Protein AF-A0A820LEJ4-F1 (afdb_monomer)

pLDDT: mean 74.64, std 19.65, range [33.03, 95.44]

Secondary structure (DSSP, 8-state):
-EEESSHHHHHHHHHH-TT---EEEEESSSS-EEEESSHHHHHHHHHHHHTS-TTS-TT--EEEEE----SS-----------S-------------TTSS------TT--

Solvent-accessible surface area (backbone atoms only — not comparable to full-atom values): 7349 Å² total; per-residue (Å²): 110,48,82,23,80,51,65,67,56,46,49,56,55,50,66,76,43,78,87,57,38,36,30,31,47,28,41,75,68,77,85,47,70,46,80,26,74,34,56,68,53,40,51,53,50,50,47,38,44,73,74,68,29,76,80,74,45,90,89,60,43,32,35,47,31,82,37,72,98,64,89,84,68,88,80,84,83,87,79,89,83,74,95,71,82,81,71,96,71,82,74,78,88,76,72,87,50,95,91,44,101,69,83,86,73,84,65,92,79,80,121

Mean predicted aligned error: 12.72 Å

Radius of gyration: 18.81 Å; Cα contacts (8 Å, |Δi|>4): 125; chains: 1; bounding box: 36×31×53 Å

Foldseek 3Di:
DDKAQALVVVVVVCVVPVPQAWKWKAWPDDGDIDIGRGPVSVSVVRCCCQPVVPVPDHRTIIDMDRGDPPPDDDDDDDDDDDPPPDDDDPDPPFDDDPVDPDRDDDPPPPD

Nearest PDB structures (foldseek):
  5vyz-assembly1_B  TM=6.455E-01  e=4.074E+00  Lactococcus lactis
  2mqp-assembly1_A  TM=2.242E-01  e=4.927E+00  Rattus norvegicus

Structure (mmCIF, N/CA/C/O backbone):
data_AF-A0A820LEJ4-F1
#
_entry.id   AF-A0A820LEJ4-F1
#
loop_
_atom_site.group_PDB
_atom_site.id
_atom_site.type_symbol
_atom_site.label_atom_id
_atom_site.label_alt_id
_atom_site.label_comp_id
_atom_site.label_asym_id
_atom_site.label_entity_id
_atom_site.label_seq_id
_atom_site.pdbx_PDB_ins_code
_atom_site.Cartn_x
_atom_site.Cartn_y
_atom_site.Cartn_z
_atom_site.occupancy
_atom_site.B_iso_or_equiv
_atom_site.auth_seq_id
_atom_site.auth_comp_id
_atom_site.auth_asym_id
_atom_site.auth_atom_id
_atom_site.pdbx_PDB_model_num
ATOM 1 N N . TRP A 1 1 ? 0.822 8.428 -3.373 1.00 87.94 1 TRP A N 1
ATOM 2 C CA . TRP A 1 1 ? 1.461 7.378 -2.568 1.00 87.94 1 TRP A CA 1
ATOM 3 C C . TRP A 1 1 ? 2.470 8.033 -1.635 1.00 87.94 1 TRP A C 1
ATOM 5 O O . TRP A 1 1 ? 2.851 9.173 -1.892 1.00 87.94 1 TRP A O 1
ATOM 15 N N . ILE A 1 2 ? 2.869 7.353 -0.565 1.00 93.50 2 ILE A N 1
ATOM 16 C CA . ILE A 1 2 ? 3.952 7.746 0.345 1.00 93.50 2 ILE A CA 1
ATOM 17 C C . ILE A 1 2 ? 4.766 6.497 0.701 1.00 93.50 2 ILE A C 1
ATOM 19 O O . ILE A 1 2 ? 4.202 5.407 0.768 1.00 93.50 2 ILE A O 1
ATOM 23 N N . ASN A 1 3 ? 6.075 6.647 0.900 1.00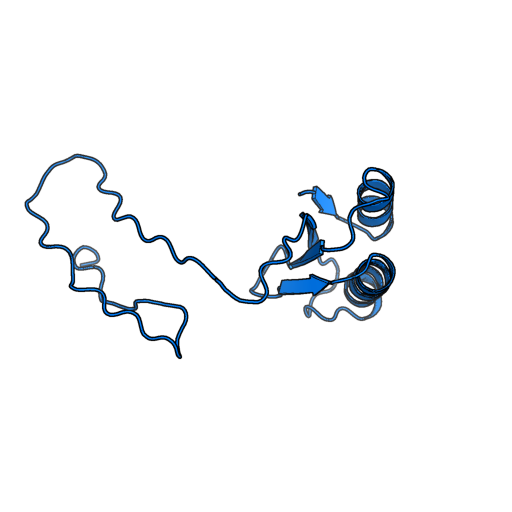 93.56 3 ASN A N 1
ATOM 24 C CA . ASN A 1 3 ? 6.914 5.611 1.501 1.00 93.56 3 ASN A CA 1
ATOM 25 C C . ASN A 1 3 ? 6.937 5.823 3.023 1.00 93.56 3 ASN A C 1
ATOM 27 O O . ASN A 1 3 ? 7.362 6.885 3.475 1.00 93.56 3 ASN A O 1
ATOM 31 N N . CYS A 1 4 ? 6.469 4.842 3.784 1.00 93.31 4 CYS A N 1
ATOM 32 C CA . CYS A 1 4 ? 6.361 4.869 5.237 1.00 93.31 4 CYS A CA 1
ATOM 33 C C . CYS A 1 4 ? 7.492 4.049 5.855 1.00 93.31 4 CYS A C 1
ATOM 35 O O . CYS A 1 4 ? 7.673 2.871 5.523 1.00 93.31 4 CYS A O 1
ATOM 37 N N . LEU A 1 5 ? 8.233 4.669 6.774 1.00 92.69 5 LEU A N 1
ATOM 38 C CA . LEU A 1 5 ? 9.285 3.998 7.539 1.00 92.69 5 LEU A CA 1
ATOM 39 C C . LEU A 1 5 ? 8.739 3.375 8.829 1.00 92.69 5 LEU A C 1
ATOM 41 O O . LEU A 1 5 ? 9.368 2.488 9.398 1.00 92.69 5 LEU A O 1
ATOM 45 N N . ASN A 1 6 ? 7.585 3.858 9.284 1.00 92.94 6 ASN A N 1
ATOM 46 C CA . ASN A 1 6 ? 6.888 3.418 10.485 1.00 92.94 6 ASN A CA 1
ATOM 47 C C . ASN A 1 6 ? 5.366 3.621 10.336 1.00 92.94 6 ASN A C 1
ATOM 49 O O . ASN A 1 6 ? 4.879 4.144 9.329 1.00 92.94 6 ASN A O 1
ATOM 53 N N . GLU A 1 7 ? 4.618 3.204 11.358 1.00 93.31 7 GLU A N 1
ATOM 54 C CA . GLU A 1 7 ? 3.159 3.341 11.427 1.00 93.31 7 GLU A CA 1
ATOM 55 C C . GLU A 1 7 ? 2.698 4.810 11.454 1.00 93.31 7 GLU A C 1
ATOM 57 O O . GLU A 1 7 ? 1.728 5.161 10.784 1.00 93.31 7 GLU A O 1
ATOM 62 N N . GLU A 1 8 ? 3.424 5.697 12.143 1.00 94.56 8 GLU A N 1
ATOM 63 C CA . GLU A 1 8 ? 3.054 7.113 12.293 1.00 94.56 8 GLU A CA 1
ATOM 64 C C . GLU A 1 8 ? 3.042 7.859 10.946 1.00 94.56 8 GLU A C 1
ATOM 66 O O . GLU A 1 8 ? 2.149 8.672 10.681 1.00 94.56 8 GLU A O 1
ATOM 71 N N . ASP A 1 9 ? 4.002 7.566 10.063 1.00 94.88 9 ASP A N 1
ATOM 72 C CA . ASP A 1 9 ? 4.048 8.114 8.703 1.00 94.88 9 ASP A CA 1
ATOM 73 C C . ASP A 1 9 ? 2.784 7.746 7.918 1.00 94.88 9 ASP A C 1
ATOM 75 O O . ASP A 1 9 ? 2.192 8.583 7.223 1.00 94.88 9 ASP A O 1
ATOM 79 N N . ALA A 1 10 ? 2.361 6.486 8.039 1.00 93.81 10 ALA A N 1
ATOM 80 C CA . ALA A 1 10 ? 1.180 5.974 7.370 1.00 93.81 10 ALA A CA 1
ATOM 81 C C . ALA A 1 10 ? -0.092 6.607 7.947 1.00 93.81 10 ALA A C 1
ATOM 83 O O . ALA A 1 10 ? -0.936 7.083 7.188 1.00 93.81 10 ALA A O 1
ATOM 84 N N . GLU A 1 11 ? -0.212 6.715 9.273 1.00 94.06 11 GLU A N 1
ATOM 85 C CA . GLU A 1 11 ? -1.359 7.360 9.916 1.00 94.06 11 GLU A CA 1
ATOM 86 C C . GLU A 1 11 ? -1.504 8.833 9.526 1.00 94.06 11 GLU A C 1
ATOM 88 O O . GLU A 1 11 ? -2.604 9.275 9.178 1.00 94.06 11 GLU A O 1
ATOM 93 N N . LYS A 1 12 ? -0.405 9.600 9.519 1.00 95.44 12 LYS A N 1
ATOM 94 C CA . LYS A 1 12 ? -0.403 10.997 9.048 1.00 95.44 12 LYS A CA 1
ATOM 95 C C . LYS A 1 12 ? -0.921 11.097 7.618 1.00 95.44 12 LYS A C 1
ATOM 97 O O . LYS A 1 12 ? -1.711 11.992 7.308 1.00 95.44 12 LYS A O 1
ATOM 102 N N . PHE A 1 13 ? -0.511 10.170 6.755 1.00 94.69 13 PHE A N 1
ATOM 103 C CA . PHE A 1 13 ? -0.967 10.133 5.374 1.00 94.69 13 PHE A CA 1
ATOM 104 C C . PHE A 1 13 ? -2.455 9.783 5.261 1.00 94.69 13 PHE A C 1
ATOM 106 O O . PHE A 1 13 ? -3.186 10.501 4.582 1.00 94.69 13 PHE A O 1
ATOM 113 N N . LEU A 1 14 ? -2.941 8.772 5.988 1.00 94.00 14 LEU A N 1
ATOM 114 C CA . LEU A 1 14 ? -4.369 8.443 6.036 1.00 94.00 14 LEU A CA 1
ATOM 115 C C . LEU A 1 14 ? -5.199 9.624 6.560 1.00 94.00 14 LEU A C 1
ATOM 117 O O . LEU A 1 14 ? -6.295 9.895 6.071 1.00 94.00 14 LEU A O 1
ATOM 121 N N . ASN A 1 15 ? -4.716 10.344 7.577 1.00 94.56 15 ASN A N 1
ATOM 122 C CA . ASN A 1 15 ? -5.400 11.501 8.176 1.00 94.56 15 ASN A CA 1
ATOM 123 C C . ASN A 1 15 ? -5.540 12.682 7.207 1.00 94.56 15 ASN A C 1
ATOM 125 O O . ASN A 1 15 ? -6.496 13.445 7.319 1.00 94.56 15 ASN A O 1
ATOM 129 N N . LYS A 1 16 ? -4.656 12.798 6.211 1.00 94.94 16 LYS A N 1
ATOM 130 C CA . LYS A 1 16 ? -4.773 13.802 5.145 1.00 94.94 16 LYS A CA 1
ATOM 131 C C . LYS A 1 16 ? -5.961 13.546 4.206 1.00 94.94 16 LYS A C 1
ATOM 133 O O . LYS A 1 16 ? -6.453 14.488 3.588 1.00 94.94 16 LYS A O 1
ATOM 138 N N . TYR A 1 17 ? -6.432 12.301 4.116 1.00 92.12 17 TYR A N 1
ATOM 139 C CA . TYR A 1 17 ? -7.509 11.878 3.216 1.00 92.12 17 TYR A CA 1
ATOM 140 C C . TYR A 1 17 ? -8.610 11.137 3.998 1.00 92.12 17 TYR A C 1
ATOM 142 O O . TYR A 1 17 ? -8.723 9.914 3.910 1.00 92.12 17 TYR A O 1
ATOM 150 N N . PRO A 1 18 ? -9.429 11.850 4.796 1.00 88.31 18 PRO A N 1
ATOM 151 C CA . PRO A 1 18 ? -10.409 11.229 5.692 1.00 88.31 18 PRO A CA 1
ATOM 152 C C . PRO A 1 18 ? -11.523 10.466 4.963 1.00 88.31 18 PRO A C 1
ATOM 154 O O . PRO A 1 18 ? -12.038 9.499 5.509 1.00 88.31 18 PRO A O 1
ATOM 157 N N . ASN A 1 19 ? -11.853 10.865 3.731 1.00 88.56 19 ASN A N 1
ATOM 158 C CA . ASN A 1 19 ? -12.930 10.265 2.933 1.00 88.56 19 ASN A CA 1
ATOM 159 C C . ASN A 1 19 ? -12.447 9.144 1.995 1.00 88.56 19 ASN A C 1
ATOM 161 O O . ASN A 1 19 ? -13.234 8.630 1.206 1.00 88.56 19 ASN A O 1
ATOM 165 N N . GLN A 1 20 ? -11.155 8.804 2.014 1.00 86.62 20 GLN A N 1
ATOM 166 C CA . GLN A 1 20 ? -10.622 7.723 1.191 1.00 86.62 20 GLN A CA 1
ATOM 167 C C . GLN A 1 20 ? -10.801 6.388 1.918 1.00 86.62 20 GLN A C 1
ATOM 169 O O . GLN A 1 20 ? -10.225 6.166 2.985 1.00 86.62 20 GLN A O 1
ATOM 174 N N . GLU A 1 21 ? -11.555 5.486 1.301 1.00 83.38 21 GLU A N 1
ATOM 175 C CA . GLU A 1 21 ? -11.831 4.155 1.849 1.00 83.38 21 GLU A CA 1
ATOM 176 C C . GLU A 1 21 ? -10.862 3.098 1.315 1.00 83.38 21 GLU A C 1
ATOM 178 O O . GLU A 1 21 ? -10.341 2.293 2.083 1.00 83.38 21 GLU A O 1
ATOM 183 N N . HIS A 1 22 ? -10.572 3.146 0.010 1.00 90.62 22 HIS A N 1
ATOM 184 C CA . HIS A 1 22 ? -9.754 2.144 -0.665 1.00 90.62 22 HIS A CA 1
ATOM 185 C C . HIS A 1 22 ? -8.274 2.515 -0.593 1.00 90.62 22 HIS A C 1
ATOM 187 O O . HIS A 1 22 ? -7.873 3.604 -1.010 1.00 90.62 22 HIS A O 1
ATOM 193 N N . TRP A 1 23 ? -7.444 1.597 -0.124 1.00 93.31 23 TRP A N 1
ATOM 194 C CA . TRP A 1 23 ? -6.005 1.790 0.013 1.00 93.31 23 TRP A CA 1
ATOM 195 C C . TRP A 1 23 ? -5.256 0.569 -0.486 1.00 93.31 23 TRP A C 1
ATOM 197 O O . TRP A 1 23 ? -5.772 -0.544 -0.482 1.00 93.31 23 TRP A O 1
ATOM 207 N N . ILE A 1 24 ? -4.018 0.783 -0.906 1.00 92.06 24 ILE A N 1
ATOM 208 C CA . ILE A 1 24 ? -3.100 -0.300 -1.234 1.00 92.06 24 ILE A CA 1
ATOM 209 C C . ILE A 1 24 ? -1.891 -0.150 -0.321 1.00 92.06 24 ILE A C 1
ATOM 211 O O . ILE A 1 24 ? -1.266 0.915 -0.261 1.00 92.06 24 ILE A O 1
ATOM 215 N N . VAL A 1 25 ? -1.580 -1.227 0.393 1.00 93.31 25 VAL A N 1
ATOM 216 C CA . VAL A 1 25 ? -0.389 -1.362 1.225 1.00 93.31 25 VAL A CA 1
ATOM 217 C C . VAL A 1 25 ? 0.565 -2.311 0.516 1.00 93.31 25 VAL A C 1
ATOM 219 O O . VAL A 1 25 ? 0.271 -3.491 0.322 1.00 93.31 25 VAL A O 1
ATOM 222 N N . ARG A 1 26 ? 1.716 -1.790 0.100 1.00 92.00 26 ARG A N 1
ATOM 223 C CA . ARG A 1 26 ? 2.702 -2.517 -0.699 1.00 92.00 26 ARG A CA 1
ATOM 224 C C . ARG A 1 26 ? 4.036 -2.598 0.028 1.00 92.00 26 ARG A C 1
ATOM 226 O O . ARG A 1 26 ? 4.534 -1.601 0.539 1.00 92.00 26 ARG A O 1
ATOM 233 N N . ALA A 1 27 ? 4.664 -3.765 0.001 1.00 89.56 27 ALA A N 1
ATOM 234 C CA . ALA A 1 27 ? 6.051 -3.929 0.406 1.00 89.56 27 ALA A CA 1
ATOM 235 C C . ALA A 1 27 ? 6.989 -3.173 -0.551 1.00 89.56 27 ALA A C 1
ATOM 237 O O . ALA A 1 27 ? 6.909 -3.342 -1.765 1.00 89.56 27 ALA A O 1
ATOM 238 N N . THR A 1 28 ? 7.935 -2.389 -0.030 1.00 86.25 28 THR A N 1
ATOM 239 C CA . THR A 1 28 ? 8.974 -1.766 -0.879 1.00 86.25 28 THR A CA 1
ATOM 2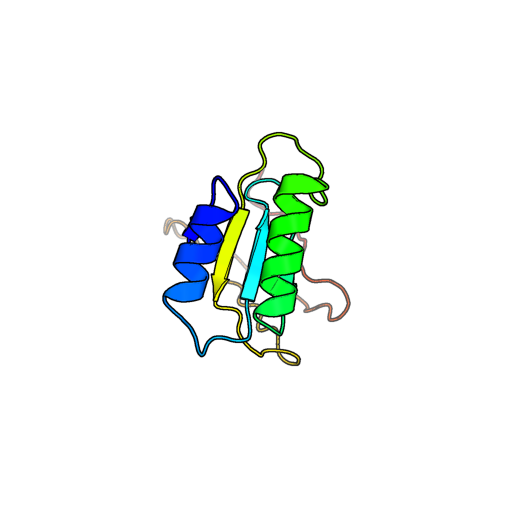40 C C . THR A 1 28 ? 9.910 -2.786 -1.523 1.00 86.25 28 THR A C 1
ATOM 242 O O . THR A 1 28 ? 10.517 -2.505 -2.552 1.00 86.25 28 THR A O 1
ATOM 245 N N . HIS A 1 29 ? 10.021 -3.973 -0.924 1.00 81.25 29 HIS A N 1
ATOM 246 C CA . HIS A 1 29 ? 10.853 -5.068 -1.400 1.00 81.25 29 HIS A CA 1
ATOM 247 C C . HIS A 1 29 ? 10.020 -6.349 -1.494 1.00 81.25 29 HIS A C 1
ATOM 249 O O . HIS A 1 29 ? 9.370 -6.742 -0.525 1.00 81.25 29 HIS A O 1
ATOM 255 N N . GLY A 1 30 ? 10.094 -7.030 -2.637 1.00 76.69 30 GLY A N 1
ATOM 256 C CA . GLY A 1 30 ? 9.302 -8.228 -2.920 1.00 76.69 30 GLY A CA 1
ATOM 257 C C . GLY A 1 30 ? 7.944 -7.908 -3.548 1.00 76.69 30 GLY A C 1
ATOM 258 O O . GLY A 1 30 ? 7.724 -6.810 -4.047 1.00 76.69 30 GLY A O 1
ATOM 259 N N . ASN A 1 31 ? 7.042 -8.891 -3.523 1.00 77.75 31 ASN A N 1
ATOM 260 C CA . ASN A 1 31 ? 5.757 -8.836 -4.234 1.00 77.75 31 ASN A CA 1
ATOM 261 C C . ASN A 1 31 ? 4.548 -8.694 -3.291 1.00 77.75 31 ASN A C 1
ATOM 263 O O . ASN A 1 31 ? 3.421 -8.983 -3.683 1.00 77.75 31 ASN A O 1
ATOM 267 N N . GLY A 1 32 ? 4.773 -8.298 -2.034 1.00 85.06 32 GLY A N 1
ATOM 268 C CA . GLY A 1 32 ? 3.703 -8.122 -1.054 1.00 85.06 32 GLY A CA 1
ATOM 269 C C . GLY A 1 32 ? 2.812 -6.935 -1.413 1.00 85.06 32 GLY A C 1
ATOM 270 O O . GLY A 1 32 ? 3.280 -5.797 -1.421 1.00 85.06 32 GLY A O 1
ATOM 271 N N . VAL A 1 33 ? 1.539 -7.195 -1.701 1.00 89.44 33 VAL A N 1
ATOM 272 C CA . VAL A 1 33 ? 0.520 -6.178 -1.989 1.00 89.44 33 VAL A CA 1
ATOM 273 C C . VAL A 1 33 ? -0.769 -6.595 -1.295 1.00 89.44 33 VAL A C 1
ATOM 275 O O . VAL A 1 33 ? -1.209 -7.732 -1.450 1.00 89.44 33 VAL A O 1
ATOM 278 N N . ILE A 1 34 ? -1.370 -5.682 -0.538 1.00 90.44 34 ILE A N 1
ATOM 279 C CA . ILE A 1 34 ? -2.661 -5.879 0.120 1.00 90.44 34 ILE A CA 1
ATOM 280 C C . ILE A 1 34 ? -3.560 -4.707 -0.256 1.00 90.44 34 ILE A C 1
ATOM 282 O O . ILE A 1 34 ? -3.177 -3.548 -0.099 1.00 90.44 34 ILE A O 1
ATOM 286 N N . ASN A 1 35 ? -4.752 -5.020 -0.757 1.00 90.81 35 ASN A N 1
ATOM 287 C CA . ASN A 1 35 ? -5.785 -4.034 -1.047 1.00 90.81 35 ASN A CA 1
ATOM 288 C C . ASN A 1 35 ? -6.738 -3.978 0.145 1.00 90.81 35 ASN A C 1
ATOM 290 O O . ASN A 1 35 ? -7.351 -4.987 0.481 1.00 90.81 35 ASN A O 1
ATOM 294 N N . CYS A 1 36 ? -6.865 -2.807 0.752 1.00 91.69 36 CYS A N 1
ATOM 295 C CA . CYS A 1 36 ? -7.767 -2.553 1.864 1.00 91.69 36 CYS A CA 1
ATOM 296 C C . CYS A 1 36 ? -8.975 -1.764 1.349 1.00 91.69 36 CYS A C 1
ATOM 298 O O . CYS A 1 36 ? -8.817 -0.795 0.605 1.00 91.69 36 CYS A O 1
ATOM 300 N N . LYS A 1 37 ? -10.184 -2.167 1.739 1.00 90.31 37 LYS A N 1
ATOM 301 C CA . LYS A 1 37 ? -11.450 -1.534 1.333 1.00 90.31 37 LYS A CA 1
ATOM 302 C C . LYS A 1 37 ? -11.918 -0.471 2.316 1.00 90.31 37 LYS A C 1
ATOM 304 O O . LYS A 1 37 ? -12.771 0.340 1.978 1.00 90.31 37 LYS A O 1
ATOM 309 N N . THR A 1 38 ? -11.389 -0.501 3.536 1.00 91.06 38 THR A N 1
ATOM 310 C CA . THR A 1 38 ? -11.734 0.454 4.588 1.00 91.06 38 THR A CA 1
ATOM 311 C C . THR A 1 38 ? -10.490 1.034 5.240 1.00 91.06 38 THR A C 1
ATOM 313 O O . THR A 1 38 ? -9.406 0.439 5.245 1.00 91.06 38 THR A O 1
ATOM 316 N N . ARG A 1 39 ? -10.654 2.203 5.859 1.00 91.50 39 ARG A N 1
ATOM 317 C CA . ARG A 1 39 ? -9.596 2.858 6.630 1.00 91.50 39 ARG A CA 1
ATOM 318 C C . ARG A 1 39 ? -9.148 1.996 7.814 1.00 91.50 39 ARG A C 1
ATOM 320 O O . ARG A 1 39 ? -7.956 1.896 8.084 1.00 91.50 39 ARG A O 1
ATOM 327 N N . GLU A 1 40 ? -10.086 1.366 8.506 1.00 93.12 40 GLU A N 1
ATOM 328 C CA . GLU A 1 40 ? -9.858 0.515 9.675 1.00 93.12 40 GLU A CA 1
ATOM 329 C C . GLU A 1 40 ? -9.056 -0.734 9.302 1.00 93.12 40 GLU A C 1
ATOM 331 O O . GLU A 1 40 ? -8.064 -1.043 9.960 1.00 93.12 40 GLU A O 1
ATOM 336 N N . GLU A 1 41 ? -9.421 -1.394 8.203 1.00 94.56 41 GLU A N 1
ATOM 337 C CA . GLU A 1 41 ? -8.652 -2.506 7.634 1.00 94.56 41 GLU A CA 1
ATOM 338 C C . GLU A 1 41 ? -7.241 -2.063 7.233 1.00 94.56 41 GLU A C 1
ATOM 340 O O . GLU A 1 41 ? -6.263 -2.765 7.498 1.00 94.56 41 GLU A O 1
ATOM 345 N N . THR A 1 42 ? -7.115 -0.866 6.654 1.00 95.00 42 THR A N 1
ATOM 346 C CA . THR A 1 42 ? -5.815 -0.299 6.274 1.00 95.00 42 THR A CA 1
ATOM 347 C C . THR A 1 42 ? -4.924 -0.114 7.499 1.00 95.00 42 THR A C 1
ATOM 349 O O . THR A 1 42 ? -3.76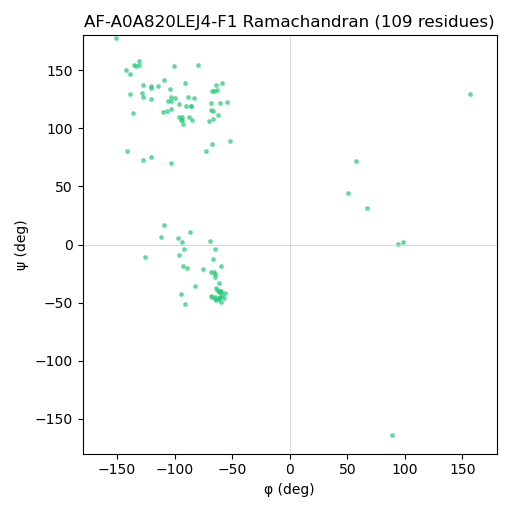6 -0.524 7.485 1.00 95.00 42 THR A O 1
ATOM 352 N N . LYS A 1 43 ? -5.466 0.439 8.591 1.00 94.69 43 LYS A N 1
ATOM 353 C CA . LYS A 1 43 ? -4.743 0.608 9.861 1.00 94.69 43 LYS A CA 1
ATOM 354 C C . LYS A 1 43 ? -4.298 -0.727 10.452 1.00 94.69 43 LYS A C 1
ATOM 356 O O . LYS A 1 43 ? -3.138 -0.870 10.818 1.00 94.69 43 LYS A O 1
ATOM 361 N N . GLN A 1 44 ? -5.194 -1.714 10.503 1.00 95.44 44 GLN A N 1
ATOM 362 C CA . GLN A 1 44 ? -4.855 -3.056 10.988 1.00 95.44 44 GLN A CA 1
ATOM 363 C C . GLN A 1 44 ? -3.758 -3.705 10.140 1.00 95.44 44 GLN A C 1
ATOM 365 O O . GLN A 1 44 ? -2.839 -4.311 10.682 1.00 95.44 44 GLN A O 1
ATOM 370 N N . THR A 1 45 ? -3.819 -3.525 8.821 1.00 94.94 45 THR A N 1
ATOM 371 C CA . THR A 1 45 ? -2.813 -4.045 7.891 1.00 94.94 45 THR A CA 1
ATOM 372 C C . THR A 1 45 ? -1.456 -3.384 8.113 1.00 94.94 45 THR A C 1
ATOM 374 O O . THR A 1 45 ? -0.452 -4.080 8.214 1.00 94.94 45 THR A O 1
ATOM 377 N N . ILE A 1 46 ? -1.410 -2.053 8.233 1.00 94.50 46 ILE A N 1
ATOM 378 C CA . ILE A 1 46 ? -0.175 -1.308 8.528 1.00 94.50 46 ILE A CA 1
ATOM 379 C C . ILE A 1 46 ? 0.449 -1.811 9.832 1.00 94.50 46 ILE A C 1
ATOM 381 O O . ILE A 1 46 ? 1.645 -2.100 9.869 1.00 94.50 46 ILE A O 1
ATOM 385 N N . LYS A 1 47 ? -0.368 -1.974 10.875 1.00 94.25 47 LYS A N 1
ATOM 386 C CA . LYS A 1 47 ? 0.077 -2.502 12.162 1.00 94.25 47 LYS A CA 1
ATOM 387 C C . LYS A 1 47 ? 0.661 -3.911 12.027 1.00 94.25 47 LYS A C 1
ATOM 389 O O . LYS A 1 47 ? 1.790 -4.139 12.442 1.00 94.25 47 LYS A O 1
ATOM 394 N N . ALA A 1 48 ? -0.041 -4.824 11.356 1.00 92.62 48 ALA A N 1
ATOM 395 C CA . ALA A 1 48 ? 0.437 -6.189 11.115 1.00 92.62 48 ALA A CA 1
ATOM 396 C C . ALA A 1 48 ? 1.738 -6.233 10.287 1.00 92.62 48 ALA A C 1
ATOM 398 O O . ALA A 1 48 ? 2.592 -7.094 10.485 1.00 92.62 48 ALA A O 1
ATOM 399 N N . VAL A 1 49 ? 1.942 -5.293 9.362 1.00 91.75 49 VAL A N 1
ATOM 400 C CA . VAL A 1 49 ? 3.212 -5.176 8.631 1.00 91.75 49 VAL A CA 1
ATOM 401 C C . VAL A 1 49 ? 4.368 -4.826 9.564 1.00 91.75 49 VAL A C 1
ATOM 403 O O . VAL A 1 49 ? 5.434 -5.438 9.457 1.00 91.75 49 VAL A O 1
ATOM 406 N N . PHE A 1 50 ? 4.191 -3.830 10.431 1.00 90.94 50 PHE A N 1
ATOM 407 C CA . PHE A 1 50 ? 5.280 -3.325 11.265 1.00 90.94 50 PHE A CA 1
ATOM 408 C C . PHE A 1 50 ? 5.511 -4.160 12.531 1.00 90.94 50 PHE A C 1
ATOM 410 O O . PHE A 1 50 ? 6.666 -4.333 12.912 1.00 90.94 50 PHE A O 1
ATOM 417 N N . GLU A 1 51 ? 4.455 -4.700 13.145 1.00 90.44 51 GLU A N 1
ATOM 418 C CA . GLU A 1 51 ? 4.527 -5.506 14.372 1.00 90.44 51 GLU A CA 1
ATOM 419 C C . GLU A 1 51 ? 4.688 -7.005 14.085 1.00 90.44 51 GLU A C 1
ATOM 421 O O . GLU A 1 51 ? 5.605 -7.637 14.607 1.00 90.44 51 GLU A O 1
ATOM 426 N N . ASP A 1 52 ? 3.831 -7.570 13.230 1.00 89.31 52 ASP A N 1
ATOM 427 C CA . ASP A 1 52 ? 3.796 -9.018 12.964 1.00 89.31 52 ASP A CA 1
ATOM 428 C C . ASP A 1 52 ? 4.686 -9.429 11.780 1.00 89.31 52 ASP A C 1
ATOM 430 O O . ASP A 1 52 ? 4.818 -10.614 11.468 1.00 89.31 52 ASP A O 1
ATOM 434 N N . HIS A 1 53 ? 5.302 -8.455 11.103 1.00 88.62 53 HIS A N 1
ATOM 435 C CA . HIS A 1 53 ? 6.190 -8.664 9.961 1.00 88.62 53 HIS A CA 1
ATOM 436 C C . HIS A 1 53 ? 5.576 -9.561 8.874 1.00 88.62 53 HIS A C 1
ATOM 438 O O . HIS A 1 53 ? 6.262 -10.420 8.318 1.00 88.62 53 HIS A O 1
ATOM 444 N N . ILE A 1 54 ? 4.301 -9.351 8.518 1.00 89.25 54 ILE A N 1
ATOM 445 C CA . ILE A 1 54 ? 3.578 -10.210 7.551 1.00 89.25 54 ILE A CA 1
ATOM 446 C C . ILE A 1 54 ? 4.214 -10.273 6.151 1.00 89.25 54 ILE A C 1
ATOM 448 O O . ILE A 1 54 ? 3.948 -11.197 5.386 1.00 89.25 54 ILE A O 1
ATOM 452 N N . PHE A 1 55 ? 5.080 -9.318 5.808 1.00 87.00 55 PHE A N 1
ATOM 453 C CA . PHE A 1 55 ? 5.867 -9.334 4.572 1.00 87.00 55 PHE A CA 1
ATOM 454 C C . PHE A 1 55 ? 7.308 -9.871 4.742 1.00 87.00 55 PHE A C 1
ATOM 456 O O . PHE A 1 55 ? 8.079 -9.895 3.782 1.00 87.00 55 PHE A O 1
ATOM 463 N N . GLY A 1 56 ? 7.660 -10.369 5.929 1.00 78.25 56 GLY A N 1
ATOM 464 C CA . GLY A 1 56 ? 8.784 -11.276 6.163 1.00 78.25 56 GLY A CA 1
ATOM 465 C C . GLY A 1 56 ? 10.125 -10.658 6.572 1.00 78.25 56 GLY A C 1
ATOM 466 O O . GLY A 1 56 ? 11.073 -11.419 6.764 1.00 78.25 56 GLY A O 1
ATOM 467 N N . LYS A 1 57 ? 10.265 -9.329 6.716 1.00 71.56 57 LYS A N 1
ATOM 468 C CA . LYS A 1 57 ? 11.536 -8.704 7.146 1.00 71.56 57 LYS A CA 1
ATOM 469 C C . LYS A 1 57 ? 11.387 -7.750 8.336 1.00 71.56 57 LYS A C 1
ATOM 471 O O . LYS A 1 57 ? 10.527 -6.878 8.348 1.00 71.56 57 LYS A O 1
ATOM 476 N N . LEU A 1 58 ? 12.330 -7.847 9.278 1.00 64.38 58 LEU A N 1
ATOM 477 C CA . LEU A 1 58 ? 12.622 -6.788 10.252 1.00 64.38 58 LEU A CA 1
ATOM 478 C C . LEU A 1 58 ? 13.144 -5.539 9.512 1.00 64.38 58 LEU A C 1
ATOM 480 O O . LEU A 1 58 ? 13.962 -5.665 8.600 1.00 64.38 58 LEU A O 1
ATOM 484 N N . ASN A 1 59 ? 12.684 -4.347 9.912 1.00 65.81 59 ASN A N 1
ATOM 485 C CA . ASN A 1 59 ? 12.935 -3.042 9.263 1.00 65.81 59 ASN A CA 1
ATOM 486 C C . ASN A 1 59 ? 12.297 -2.865 7.876 1.00 65.81 59 ASN A C 1
ATOM 488 O O . ASN A 1 59 ? 12.836 -2.182 7.001 1.00 65.81 59 ASN A O 1
ATOM 492 N N . GLN A 1 60 ? 11.148 -3.496 7.659 1.00 76.00 60 GLN A N 1
ATOM 493 C CA . GLN A 1 60 ? 10.394 -3.331 6.429 1.00 76.00 60 GLN A CA 1
ATOM 494 C C . GLN A 1 60 ? 9.819 -1.920 6.306 1.00 76.00 60 GLN A C 1
ATOM 496 O O . GLN A 1 60 ? 9.186 -1.416 7.224 1.00 76.00 60 GLN A O 1
ATOM 501 N N . THR A 1 61 ? 10.012 -1.306 5.142 1.00 90.19 61 THR A N 1
ATOM 502 C CA . THR A 1 61 ? 9.303 -0.090 4.738 1.00 90.19 61 THR A CA 1
ATOM 503 C C . THR A 1 61 ? 8.166 -0.463 3.795 1.00 90.19 61 THR A C 1
ATOM 505 O O . THR A 1 61 ? 8.220 -1.490 3.104 1.00 90.19 61 THR A O 1
ATOM 508 N N . ILE A 1 62 ? 7.123 0.357 3.756 1.00 92.94 62 ILE A N 1
ATOM 509 C CA . ILE A 1 62 ? 5.958 0.120 2.899 1.00 92.94 62 ILE A CA 1
ATOM 510 C C . ILE A 1 62 ? 5.584 1.351 2.108 1.00 92.94 62 ILE A C 1
ATOM 512 O O . ILE A 1 62 ? 5.833 2.478 2.516 1.00 92.94 62 ILE A O 1
ATOM 516 N N . ILE A 1 6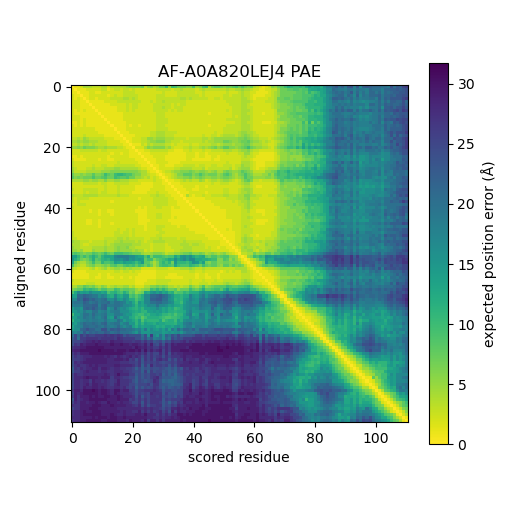3 ? 4.938 1.125 0.975 1.00 93.62 63 ILE A N 1
ATOM 517 C CA . ILE A 1 63 ? 4.268 2.163 0.214 1.00 93.62 63 ILE A CA 1
ATOM 518 C C . ILE A 1 63 ? 2.785 2.089 0.551 1.00 93.62 63 ILE A C 1
ATOM 520 O O . ILE A 1 63 ? 2.165 1.037 0.398 1.00 93.62 63 ILE A O 1
ATOM 524 N N . VAL A 1 64 ? 2.226 3.217 0.979 1.00 93.81 64 VAL A N 1
ATOM 525 C CA . VAL A 1 64 ? 0.779 3.397 1.108 1.00 93.81 64 VAL A CA 1
ATOM 526 C C . VAL A 1 64 ? 0.311 4.282 -0.037 1.00 93.81 64 VAL A C 1
ATOM 528 O O . VAL A 1 64 ? 0.799 5.400 -0.238 1.00 93.81 64 VAL A O 1
ATOM 531 N N . GLU A 1 65 ? -0.630 3.788 -0.828 1.00 93.06 65 GLU A N 1
ATOM 532 C CA . GLU A 1 65 ? -1.167 4.502 -1.980 1.00 93.06 65 GLU A CA 1
ATOM 533 C C . GLU A 1 65 ? -2.690 4.459 -2.019 1.00 93.06 65 GLU A C 1
ATOM 535 O O . GLU A 1 65 ? -3.316 3.561 -1.459 1.00 93.06 65 GLU A O 1
ATOM 540 N N . HIS A 1 66 ? -3.283 5.470 -2.658 1.00 89.75 66 HIS A N 1
ATOM 541 C CA . HIS A 1 66 ? -4.724 5.500 -2.872 1.00 89.75 66 HIS A CA 1
ATOM 542 C C . HIS A 1 66 ? -5.106 4.278 -3.701 1.00 89.75 66 HIS A C 1
ATOM 544 O O . HIS A 1 66 ? -4.589 4.087 -4.803 1.00 89.75 66 HIS A O 1
ATOM 550 N N . GLY A 1 67 ? -5.996 3.463 -3.151 1.00 81.50 67 GLY A N 1
ATOM 551 C CA . GLY A 1 67 ? -6.622 2.384 -3.882 1.00 81.50 67 GLY A CA 1
ATOM 552 C C . GLY A 1 67 ? -7.753 2.921 -4.742 1.00 81.50 67 GLY A C 1
ATOM 553 O O . GLY A 1 67 ? -8.363 3.952 -4.450 1.00 81.50 67 GLY A O 1
ATOM 554 N N . TYR A 1 68 ? -8.043 2.184 -5.800 1.00 72.50 68 TYR A N 1
ATOM 555 C CA . TYR A 1 68 ? -9.229 2.393 -6.611 1.00 72.50 68 TYR A CA 1
ATOM 556 C C . TYR A 1 68 ? -10.177 1.226 -6.357 1.00 72.50 68 TYR A C 1
ATOM 558 O O . TYR A 1 68 ? -9.735 0.083 -6.234 1.00 72.50 68 TYR A O 1
ATOM 566 N N . SER A 1 69 ? -11.478 1.504 -6.298 1.00 59.22 69 SER A N 1
ATOM 567 C CA . SER A 1 69 ? -12.501 0.461 -6.364 1.00 59.22 69 SER A CA 1
ATOM 568 C C . SER A 1 69 ? -12.558 -0.044 -7.806 1.00 59.22 69 SER A C 1
ATOM 570 O O . SER A 1 69 ? -13.331 0.438 -8.628 1.00 59.22 69 SER A O 1
ATOM 572 N N . ILE A 1 70 ? -11.626 -0.920 -8.170 1.00 56.28 70 ILE A N 1
ATOM 573 C CA . ILE A 1 70 ? -11.633 -1.611 -9.459 1.00 56.28 70 ILE A CA 1
ATOM 574 C C . ILE A 1 70 ? -11.686 -3.091 -9.121 1.00 56.28 70 ILE A C 1
ATOM 576 O O . ILE A 1 70 ? -10.676 -3.787 -9.146 1.00 56.28 70 ILE A O 1
ATOM 580 N N . GLU A 1 71 ? -12.867 -3.544 -8.710 1.00 58.03 71 GLU A N 1
ATOM 581 C CA . GLU A 1 71 ? -13.078 -4.953 -8.374 1.00 58.03 71 GLU A CA 1
ATOM 582 C C . GLU A 1 71 ? -13.181 -5.827 -9.635 1.00 58.03 71 GLU A C 1
ATOM 584 O O . GLU A 1 71 ? -12.843 -7.003 -9.564 1.00 58.03 71 GLU A O 1
ATOM 589 N N . ASP A 1 72 ? -13.497 -5.249 -10.806 1.00 53.75 72 ASP A N 1
ATOM 590 C CA . ASP A 1 72 ? -13.923 -6.066 -11.954 1.00 53.75 72 ASP A CA 1
ATOM 591 C C . ASP A 1 72 ? -13.151 -5.880 -13.272 1.00 53.75 72 ASP A C 1
ATOM 593 O O . ASP A 1 72 ? -13.331 -6.685 -14.178 1.00 53.75 72 ASP A O 1
ATOM 597 N N . ASN A 1 73 ? -12.278 -4.873 -13.429 1.00 55.22 73 ASN A N 1
ATOM 598 C CA . ASN A 1 73 ? -11.613 -4.617 -14.720 1.00 55.22 73 ASN A CA 1
ATOM 599 C C . ASN A 1 73 ? -10.146 -4.198 -14.569 1.00 55.22 73 ASN A C 1
ATOM 601 O O . ASN A 1 73 ? -9.798 -3.021 -14.676 1.00 55.22 73 ASN A O 1
ATOM 605 N N . GLN A 1 74 ? -9.260 -5.174 -14.360 1.00 57.47 74 GLN A N 1
ATOM 606 C CA . GLN A 1 74 ? -7.823 -4.939 -14.487 1.00 57.47 74 GLN A CA 1
ATOM 607 C C . GLN A 1 74 ? -7.465 -4.735 -15.962 1.00 57.47 74 GLN A C 1
ATOM 609 O O . GLN A 1 74 ? -7.438 -5.675 -16.755 1.00 57.47 74 GLN A O 1
ATOM 614 N N . VAL A 1 75 ? -7.180 -3.490 -16.337 1.00 59.50 75 VAL A N 1
ATOM 615 C CA . VAL A 1 75 ? -6.686 -3.161 -17.675 1.00 59.50 75 VAL A CA 1
ATOM 616 C C . VAL A 1 75 ? -5.172 -3.346 -17.680 1.00 59.50 75 VAL A C 1
ATOM 618 O O . VAL A 1 75 ? -4.436 -2.552 -17.097 1.00 59.50 75 VAL A O 1
ATOM 621 N N . CYS A 1 76 ? -4.698 -4.408 -18.332 1.00 59.81 76 CYS A N 1
ATOM 622 C CA . CYS A 1 76 ? -3.278 -4.579 -18.610 1.00 59.81 76 CYS A CA 1
ATOM 623 C C . CYS A 1 76 ? -2.943 -3.850 -19.911 1.00 59.81 76 CYS A C 1
ATOM 625 O O . CYS A 1 76 ? -3.494 -4.157 -20.968 1.00 59.81 76 CYS A O 1
ATOM 627 N N . LEU A 1 77 ? -2.051 -2.870 -19.821 1.00 54.34 77 LEU A N 1
ATOM 628 C CA . LEU A 1 77 ? -1.606 -2.091 -20.961 1.00 54.34 77 LEU A CA 1
ATOM 629 C C . LEU A 1 77 ? -0.157 -2.447 -21.261 1.00 54.34 77 LEU A C 1
ATOM 631 O O . LEU A 1 77 ? 0.736 -2.185 -20.457 1.00 54.34 77 LEU A O 1
ATOM 635 N N . LEU A 1 78 ? 0.057 -3.068 -22.415 1.00 65.69 78 LEU A N 1
ATOM 636 C CA . LEU A 1 78 ? 1.378 -3.456 -22.871 1.00 65.69 78 LEU A CA 1
ATOM 637 C C . LEU A 1 78 ? 1.867 -2.481 -23.938 1.00 65.69 78 LEU A C 1
ATOM 639 O O . LEU A 1 78 ? 1.237 -2.326 -24.983 1.00 65.69 78 LEU A O 1
ATOM 643 N N . TYR A 1 79 ? 3.028 -1.885 -23.689 1.00 53.72 79 TYR A N 1
ATOM 644 C CA . TYR A 1 79 ? 3.758 -1.104 -24.674 1.00 53.72 79 TYR A CA 1
ATOM 645 C C . TYR A 1 79 ? 5.072 -1.795 -25.005 1.00 53.72 79 TYR A C 1
ATOM 647 O O . TYR A 1 79 ? 5.789 -2.242 -24.111 1.00 53.72 79 TYR A O 1
ATOM 655 N N . ILE A 1 80 ? 5.400 -1.843 -26.293 1.00 64.06 80 ILE A N 1
ATOM 656 C CA . ILE A 1 80 ? 6.738 -2.202 -26.752 1.00 64.06 80 ILE A CA 1
ATOM 657 C C . ILE A 1 80 ? 7.484 -0.885 -26.929 1.00 64.06 80 ILE A C 1
ATOM 659 O O . ILE A 1 80 ? 7.144 -0.078 -27.791 1.00 64.06 80 ILE A O 1
ATOM 663 N N . VAL A 1 81 ? 8.447 -0.645 -26.044 1.00 58.84 81 VAL A N 1
ATOM 664 C CA . VAL A 1 81 ? 9.298 0.544 -26.071 1.00 58.84 81 VAL A CA 1
ATOM 665 C C . VAL A 1 81 ? 10.563 0.167 -26.835 1.00 58.84 81 VAL A C 1
ATOM 667 O O . VAL A 1 81 ? 11.372 -0.607 -26.333 1.00 58.84 81 VAL A O 1
ATOM 670 N N . SER A 1 82 ? 10.699 0.674 -28.061 1.00 61.16 82 SER A N 1
ATOM 671 C CA . SER A 1 82 ? 11.963 0.655 -28.803 1.00 61.16 82 SER A CA 1
ATOM 672 C C . SER A 1 82 ? 12.719 1.945 -28.493 1.00 61.16 82 SER A C 1
ATOM 674 O O . SER A 1 82 ? 12.122 3.019 -28.415 1.00 61.16 82 SER A O 1
ATOM 676 N N . ASP A 1 83 ? 14.026 1.824 -28.302 1.00 61.50 83 ASP A N 1
ATOM 677 C CA . ASP A 1 83 ? 14.986 2.916 -28.106 1.00 61.50 83 ASP A CA 1
ATOM 678 C C . ASP A 1 83 ? 15.152 3.834 -29.331 1.00 61.50 83 ASP A C 1
ATOM 680 O O . ASP A 1 83 ? 15.801 4.873 -29.227 1.00 61.50 83 ASP A O 1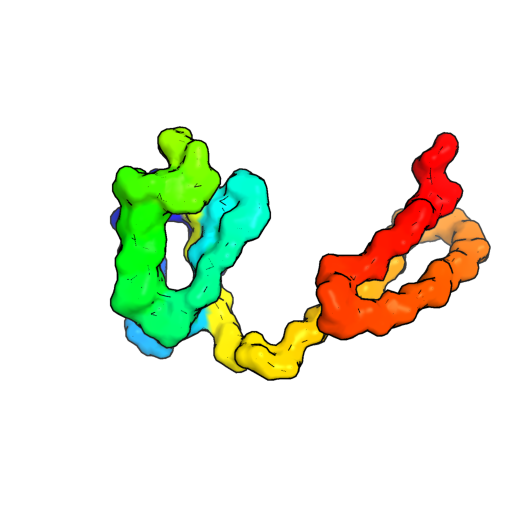
ATOM 684 N N . GLY A 1 84 ? 14.495 3.520 -30.451 1.00 53.94 84 GLY A N 1
ATOM 685 C CA . GLY A 1 84 ? 14.371 4.410 -31.602 1.00 53.94 84 GLY A CA 1
ATOM 686 C C . GLY A 1 84 ? 15.358 4.145 -32.736 1.00 53.94 84 GLY A C 1
ATOM 687 O O . GLY A 1 84 ? 15.276 4.847 -33.740 1.00 53.94 84 GLY A O 1
ATOM 688 N N . ASP A 1 85 ? 16.211 3.120 -32.640 1.00 58.09 85 ASP A N 1
ATOM 689 C CA . ASP A 1 85 ? 17.201 2.797 -33.686 1.00 58.09 85 ASP A CA 1
ATOM 690 C C . ASP A 1 85 ? 16.678 1.879 -34.804 1.00 58.09 85 ASP A C 1
ATOM 692 O O . ASP A 1 85 ? 17.427 1.463 -35.681 1.00 58.09 85 ASP A O 1
ATOM 696 N N . GLY A 1 86 ? 15.361 1.655 -34.844 1.00 52.72 86 GLY A N 1
ATOM 697 C CA . GLY A 1 86 ? 14.650 1.313 -36.073 1.00 52.72 86 GLY A CA 1
ATOM 698 C C . GLY A 1 86 ? 15.156 0.067 -36.795 1.00 52.72 86 GLY A C 1
ATOM 699 O O . GLY A 1 86 ? 15.646 0.173 -37.911 1.00 52.72 86 GLY A O 1
ATOM 700 N N . ASP A 1 87 ? 14.902 -1.112 -36.233 1.00 50.81 87 ASP A N 1
ATOM 701 C CA . ASP A 1 87 ? 14.893 -2.345 -37.017 1.00 50.81 87 ASP A CA 1
ATOM 702 C C . ASP A 1 87 ? 13.521 -3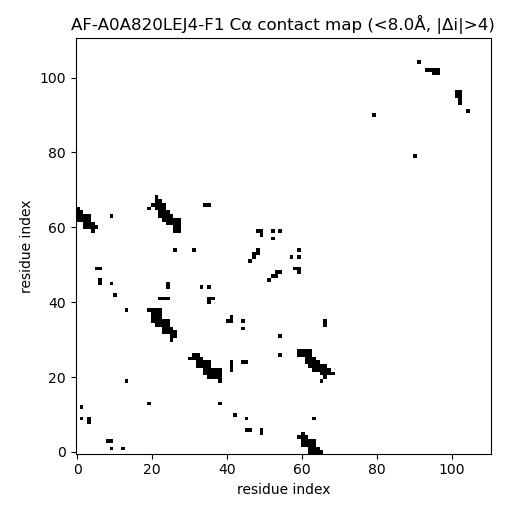.013 -36.933 1.00 50.81 87 ASP A C 1
ATOM 704 O O . ASP A 1 87 ? 12.896 -3.086 -35.870 1.00 50.81 87 ASP A O 1
ATOM 708 N N . ASN A 1 88 ? 13.030 -3.444 -38.100 1.00 48.66 88 ASN A N 1
ATOM 709 C CA . ASN A 1 88 ? 11.704 -4.016 -38.340 1.00 48.66 88 ASN A CA 1
ATOM 710 C C . ASN A 1 88 ? 11.393 -5.167 -37.373 1.00 48.66 88 ASN A C 1
ATOM 712 O O . ASN A 1 88 ? 11.631 -6.339 -37.659 1.00 48.66 88 ASN A O 1
ATOM 716 N N . THR A 1 89 ? 10.822 -4.823 -36.225 1.00 48.97 89 THR A N 1
ATOM 717 C CA . THR A 1 89 ? 10.498 -5.776 -35.174 1.00 48.97 89 THR A CA 1
ATOM 718 C C . THR A 1 89 ? 9.067 -6.242 -35.393 1.00 48.97 89 THR A C 1
ATOM 720 O O . THR A 1 89 ? 8.116 -5.509 -35.119 1.00 48.97 89 THR A O 1
ATOM 723 N N . GLN A 1 90 ? 8.889 -7.459 -35.915 1.00 46.88 90 GLN A N 1
ATOM 724 C CA . GLN A 1 90 ? 7.594 -8.130 -35.813 1.00 46.88 90 GLN A CA 1
ATOM 725 C C . GLN A 1 90 ? 7.300 -8.346 -34.329 1.00 46.88 90 GLN A C 1
ATOM 727 O O . GLN A 1 90 ? 7.983 -9.114 -33.651 1.00 46.88 90 GLN A O 1
ATOM 732 N N . LEU A 1 91 ? 6.301 -7.626 -33.821 1.00 51.06 91 LEU A N 1
ATOM 733 C CA . LEU A 1 91 ? 5.863 -7.759 -32.439 1.00 51.06 91 LEU A CA 1
ATOM 734 C C . LEU A 1 91 ? 5.336 -9.191 -32.239 1.00 51.06 91 LEU A C 1
ATOM 736 O O . LEU A 1 91 ? 4.558 -9.666 -33.075 1.00 51.06 91 LEU A O 1
ATOM 740 N N . PRO A 1 92 ? 5.730 -9.896 -31.165 1.00 50.25 92 PRO A N 1
ATOM 741 C CA . PRO A 1 92 ? 5.169 -11.207 -30.875 1.00 50.25 92 PRO A CA 1
ATOM 742 C C . PRO A 1 92 ? 3.653 -11.082 -30.697 1.00 50.25 92 PRO A C 1
ATOM 744 O O . PRO A 1 92 ? 3.162 -10.136 -30.078 1.00 50.25 92 PRO A O 1
ATOM 747 N N . ILE A 1 93 ? 2.899 -12.038 -31.245 1.00 48.38 93 ILE A N 1
ATOM 748 C CA . ILE A 1 93 ? 1.456 -12.122 -31.007 1.00 48.38 93 ILE A CA 1
ATOM 749 C C . ILE A 1 93 ? 1.269 -12.472 -29.534 1.00 48.38 93 ILE A C 1
ATOM 751 O O . ILE A 1 93 ? 1.549 -13.591 -29.107 1.00 48.38 93 ILE A O 1
ATOM 755 N N . ILE A 1 94 ? 0.803 -11.502 -28.757 1.00 52.03 94 ILE A N 1
ATOM 756 C CA . ILE A 1 94 ? 0.536 -11.685 -27.337 1.00 52.03 94 ILE A CA 1
ATOM 757 C C . ILE A 1 94 ? -0.926 -12.068 -27.187 1.00 52.03 94 ILE A C 1
ATOM 759 O O . ILE A 1 94 ? -1.825 -11.257 -27.394 1.00 52.03 94 ILE A O 1
ATOM 763 N N . GLN A 1 95 ? -1.155 -13.337 -26.863 1.00 47.38 95 GLN A N 1
ATOM 764 C CA . GLN A 1 95 ? -2.466 -13.816 -26.455 1.00 47.38 95 GLN A CA 1
ATOM 765 C C . GLN A 1 95 ? -2.646 -13.526 -24.968 1.00 47.38 95 GLN A C 1
ATOM 767 O O . GLN A 1 95 ? -1.800 -13.888 -24.150 1.00 47.38 95 GLN A O 1
ATOM 772 N N . SER A 1 96 ? -3.740 -12.849 -24.624 1.00 48.16 96 SER A N 1
ATOM 773 C CA . SER A 1 96 ? -4.133 -12.670 -23.234 1.00 48.16 96 SER A CA 1
ATOM 774 C C . SER A 1 96 ? -4.563 -14.018 -22.654 1.00 48.16 96 SER A C 1
ATOM 776 O O . SER A 1 96 ? -5.485 -14.658 -23.158 1.00 48.16 96 SER A O 1
ATOM 778 N N . ASP A 1 97 ? -3.893 -14.448 -21.587 1.00 52.97 97 ASP A N 1
ATOM 779 C CA . ASP A 1 97 ? -4.341 -15.564 -20.760 1.00 52.97 97 ASP A CA 1
ATOM 780 C C . ASP A 1 97 ? -5.110 -14.991 -19.556 1.00 52.97 97 ASP A C 1
ATOM 782 O O . ASP A 1 97 ? -4.500 -14.376 -18.679 1.00 52.97 97 ASP A O 1
ATOM 786 N N . PRO A 1 98 ? -6.442 -15.155 -19.479 1.00 52.97 98 PRO A N 1
ATOM 787 C CA . PRO A 1 98 ? -7.229 -14.641 -18.361 1.00 52.97 98 PRO A CA 1
ATOM 788 C C . PRO A 1 98 ? -6.918 -15.339 -17.024 1.00 52.97 98 PRO A C 1
ATOM 790 O O . PRO A 1 98 ? -7.335 -14.848 -15.979 1.00 52.97 98 PRO A O 1
ATOM 793 N N . LEU A 1 99 ? -6.189 -16.462 -17.030 1.00 52.19 99 LEU A N 1
ATOM 794 C CA . LE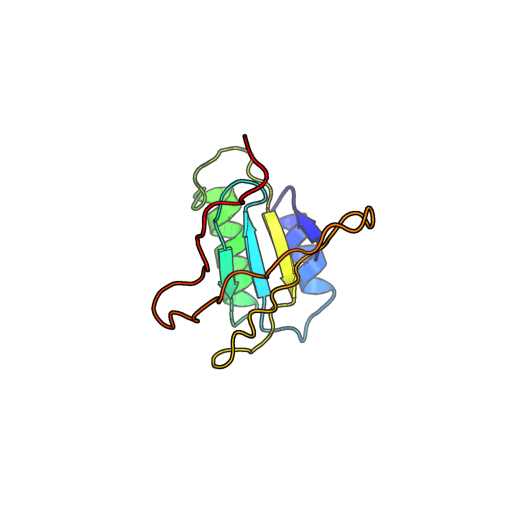U A 1 99 ? -5.779 -17.195 -15.828 1.00 52.19 99 LEU A CA 1
ATOM 795 C C . LEU A 1 99 ? -4.358 -16.843 -15.363 1.00 52.19 99 LEU A C 1
ATOM 797 O O . LEU A 1 99 ? -3.944 -17.277 -14.286 1.00 52.19 99 LEU A O 1
ATOM 801 N N . ARG A 1 100 ? -3.591 -16.081 -16.153 1.00 47.09 100 ARG A N 1
ATOM 802 C CA . ARG A 1 100 ? -2.205 -15.710 -15.846 1.00 47.09 100 ARG A CA 1
ATOM 803 C C . ARG A 1 100 ? -1.975 -14.234 -16.154 1.00 47.09 100 ARG A C 1
ATOM 805 O O . ARG A 1 100 ? -1.949 -13.826 -17.309 1.00 47.09 100 ARG A O 1
ATOM 812 N N . MET A 1 101 ? -1.733 -13.427 -15.119 1.00 44.75 101 MET A N 1
ATOM 813 C CA . MET A 1 101 ? -1.223 -12.061 -15.293 1.00 44.75 101 MET A CA 1
ATOM 814 C C . MET A 1 101 ? 0.215 -12.117 -15.830 1.00 44.75 101 MET A C 1
ATOM 816 O O . MET A 1 101 ? 1.173 -12.114 -15.062 1.00 44.75 101 MET A O 1
ATOM 820 N N . GLY A 1 102 ? 0.373 -12.196 -17.149 1.00 47.16 102 GLY A N 1
ATOM 821 C CA . GLY A 1 102 ? 1.669 -12.039 -17.802 1.00 47.16 102 GLY A CA 1
ATOM 822 C C . GLY A 1 102 ? 1.747 -12.700 -19.172 1.00 47.16 102 GLY A C 1
ATOM 823 O O . GLY A 1 102 ? 1.462 -13.884 -19.324 1.00 47.16 102 GLY A O 1
ATOM 824 N N . ALA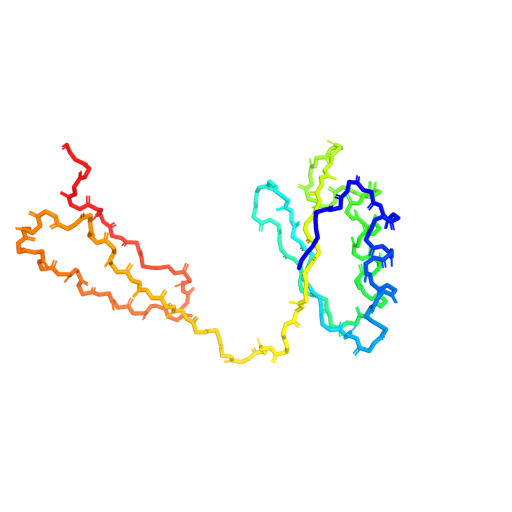 A 1 103 ? 2.209 -11.938 -20.162 1.00 43.62 103 ALA A N 1
ATOM 825 C CA . ALA A 1 103 ? 2.732 -12.491 -21.401 1.00 43.62 103 ALA A CA 1
ATOM 826 C C . ALA A 1 103 ? 4.223 -12.779 -21.193 1.00 43.62 103 ALA A C 1
ATOM 828 O O . ALA A 1 103 ? 5.023 -11.854 -21.059 1.00 43.62 103 ALA A O 1
ATOM 829 N N . TYR A 1 104 ? 4.589 -14.057 -21.132 1.00 43.31 104 TYR A N 1
ATOM 830 C CA . TYR A 1 104 ? 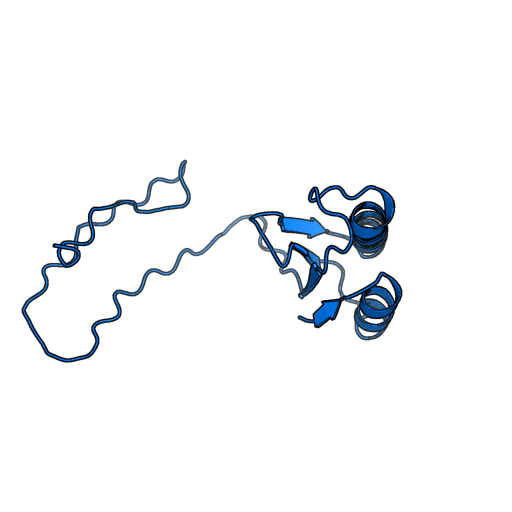5.984 -14.484 -21.083 1.00 43.31 104 TYR A CA 1
ATOM 831 C C . TYR A 1 104 ? 6.383 -14.990 -22.464 1.00 43.31 104 TYR A C 1
ATOM 833 O O . TYR A 1 104 ? 5.848 -15.981 -22.954 1.00 43.31 104 TYR A O 1
ATOM 841 N N . GLY A 1 105 ? 7.331 -14.301 -23.084 1.00 43.25 105 GLY A N 1
ATOM 842 C CA . GLY A 1 105 ? 7.977 -14.719 -24.317 1.00 43.25 105 GLY A CA 1
ATOM 843 C C . GLY A 1 105 ? 9.448 -14.345 -24.255 1.00 43.25 105 GLY A C 1
ATOM 844 O O . GLY A 1 105 ? 9.822 -13.386 -23.577 1.00 43.25 105 GLY A O 1
ATOM 845 N N . SER A 1 106 ? 10.290 -15.120 -24.929 1.00 42.97 106 SER A N 1
ATOM 846 C CA . SER A 1 106 ? 11.707 -14.807 -25.087 1.00 42.97 106 SER A CA 1
ATOM 847 C C . SER A 1 106 ? 11.834 -13.402 -25.679 1.00 42.97 106 SER A C 1
ATOM 849 O O . SER A 1 106 ? 11.289 -13.149 -26.751 1.00 42.97 106 SER A O 1
ATOM 851 N N . CYS A 1 107 ? 12.537 -12.491 -25.001 1.00 42.84 107 CYS A N 1
ATOM 852 C CA . CYS A 1 107 ? 12.972 -11.247 -25.630 1.00 42.84 107 CYS A CA 1
ATOM 853 C C . CYS A 1 107 ? 13.996 -11.634 -26.707 1.00 42.84 107 CYS A C 1
ATOM 855 O O . CYS A 1 107 ? 15.049 -12.162 -26.340 1.00 42.84 107 CYS A O 1
ATOM 857 N N . PRO A 1 108 ? 13.728 -11.422 -28.007 1.00 45.88 108 PRO A N 1
ATOM 858 C CA . PRO A 1 108 ? 14.627 -11.884 -29.064 1.00 45.88 108 PRO A CA 1
ATOM 859 C C . PRO A 1 108 ? 15.961 -11.114 -29.118 1.00 45.88 108 PRO A C 1
ATOM 861 O O . PRO A 1 108 ? 16.784 -11.401 -29.976 1.00 45.88 108 PRO A O 1
ATOM 864 N N . TYR A 1 109 ? 16.190 -10.171 -28.195 1.00 48.12 109 TYR A N 1
ATOM 865 C CA . TYR A 1 109 ? 17.349 -9.274 -28.155 1.00 48.12 109 TYR A CA 1
ATOM 866 C C . TYR A 1 109 ? 18.308 -9.529 -26.977 1.00 48.12 109 TYR A C 1
ATOM 868 O O . TYR A 1 109 ? 19.237 -8.756 -26.772 1.00 48.12 109 TYR A O 1
ATOM 876 N N . LEU A 1 110 ? 18.096 -10.590 -26.187 1.00 33.03 110 LEU A N 1
ATOM 877 C CA . LEU A 1 110 ? 19.048 -11.049 -25.164 1.00 33.03 110 LEU A CA 1
ATOM 878 C C . LEU A 1 110 ? 19.813 -12.285 -25.671 1.00 33.03 110 LEU A C 1
ATOM 880 O O . LEU A 1 110 ? 19.603 -13.397 -25.185 1.00 33.03 110 LEU A O 1
ATOM 884 N N . THR A 1 111 ? 20.688 -12.076 -26.654 1.00 39.06 111 THR A N 1
ATOM 885 C CA . THR A 1 111 ? 21.793 -12.982 -27.022 1.00 39.06 111 THR A CA 1
ATOM 886 C C . THR A 1 111 ? 23.053 -12.176 -27.244 1.00 39.06 111 THR A C 1
ATOM 888 O O . THR A 1 111 ? 22.941 -11.163 -27.969 1.00 39.06 111 THR A O 1
#

Sequence (111 aa):
WINCLNEEDAEKFLNKYPNQEHWIVRATHGNGVINCKTREETKQTIKAVFEDHIFGKLNQTIIVEHGYSIEDNQVCLLYIVSDGDGDNTQLPIIQSDPLRMGAYGSCPYLT